Protein AF-A0A5P0YZ73-F1 (afdb_monomer_lite)

Organism: NCBI:txid2213162

Foldseek 3Di:
DDPVVVVVVVVVVVVVVVVVVCVVVDDDDDDDDDDDDDPLDPAPPDQDPFDAAQWKFFFWDADPPDGDTDTFIWGFHHTDPWKTKTWTKALDQDPPHDPLKDWQAFPQFVQDPRGIIITRLVDIDIDTRNRTGDTRGGGDPVVSVVSNVSND

Secondary structure (DSSP, 8-state):
--THHHHHHHHHHHHHHHHHHHHHHH------PPPPS----SPPSSPPPPP-TTEEEEEEEE-SSSSSEEEEEEEEEEE-SSEEEEEEEESS--SS--TTEEEE-TTSBTT--S--EEEEEEEEEEEEGGGEEEEEEEB-HHHHHHHHHH--

Structure (mmCIF, N/CA/C/O backbone):
data_AF-A0A5P0YZ73-F1
#
_entry.id   AF-A0A5P0YZ73-F1
#
loop_
_atom_site.group_PDB
_atom_site.id
_atom_site.type_symbol
_atom_site.label_atom_id
_atom_site.label_alt_id
_atom_site.label_comp_id
_atom_site.label_asym_id
_atom_site.label_entity_id
_atom_site.label_seq_id
_atom_site.pdbx_PDB_ins_code
_atom_site.Cartn_x
_atom_site.Cartn_y
_atom_site.Cartn_z
_atom_site.occupancy
_atom_site.B_iso_or_equiv
_atom_site.auth_seq_id
_atom_site.auth_comp_id
_atom_site.auth_asym_id
_atom_site.auth_atom_id
_atom_site.pdbx_PDB_model_num
ATOM 1 N N . MET A 1 1 ? 8.172 -6.596 -48.849 1.00 52.19 1 MET A N 1
ATOM 2 C CA . MET A 1 1 ? 8.543 -6.595 -47.418 1.00 52.19 1 MET A CA 1
ATOM 3 C C . MET A 1 1 ? 7.307 -7.014 -46.658 1.00 52.19 1 MET A C 1
ATOM 5 O O . MET A 1 1 ? 6.401 -6.222 -46.441 1.00 52.19 1 MET A O 1
ATOM 9 N N . ASP A 1 2 ? 7.225 -8.314 -46.436 1.00 53.12 2 ASP A N 1
ATOM 10 C CA . ASP A 1 2 ? 6.011 -9.073 -46.172 1.00 53.12 2 ASP A CA 1
ATOM 11 C C . ASP A 1 2 ? 5.469 -8.780 -44.779 1.00 53.12 2 ASP A C 1
ATOM 13 O O . ASP A 1 2 ? 6.159 -9.008 -43.794 1.00 53.12 2 ASP A O 1
ATOM 17 N N . THR A 1 3 ? 4.217 -8.333 -44.673 1.00 56.31 3 THR A N 1
ATOM 18 C CA . THR A 1 3 ? 3.483 -8.016 -43.427 1.00 56.31 3 THR A CA 1
ATOM 19 C C . THR A 1 3 ? 3.520 -9.145 -42.374 1.00 56.31 3 THR A C 1
ATOM 21 O O . THR A 1 3 ? 3.244 -8.926 -41.197 1.00 56.31 3 THR A O 1
ATOM 24 N N . SER A 1 4 ? 3.933 -10.348 -42.783 1.00 62.28 4 SER A N 1
ATOM 25 C CA . SER A 1 4 ? 4.160 -11.538 -41.962 1.00 62.28 4 SER A CA 1
ATOM 26 C C . SER A 1 4 ? 5.186 -11.360 -40.835 1.00 62.28 4 SER A C 1
ATOM 28 O O . SER A 1 4 ? 5.027 -11.983 -39.787 1.00 62.28 4 SER A O 1
ATOM 30 N N . TRP A 1 5 ? 6.239 -10.549 -41.005 1.00 66.94 5 TRP A N 1
ATOM 31 C CA . TRP A 1 5 ? 7.275 -10.426 -39.962 1.00 66.94 5 TRP A CA 1
ATOM 32 C C . TRP A 1 5 ? 6.783 -9.648 -38.734 1.00 66.94 5 TRP A C 1
ATOM 34 O O . TRP A 1 5 ? 7.085 -10.013 -37.600 1.00 66.94 5 TRP A O 1
ATOM 44 N N . TRP A 1 6 ? 5.940 -8.634 -38.951 1.00 75.38 6 TRP A N 1
ATOM 45 C CA . TRP A 1 6 ? 5.300 -7.869 -37.880 1.00 75.38 6 TRP A CA 1
ATOM 46 C C . TRP A 1 6 ? 4.342 -8.727 -37.054 1.00 75.38 6 TRP A C 1
ATOM 48 O O . TRP A 1 6 ? 4.280 -8.571 -35.836 1.00 75.38 6 TRP A O 1
ATOM 58 N N . LEU A 1 7 ? 3.647 -9.676 -37.690 1.00 80.44 7 LEU A N 1
ATOM 59 C CA . LEU A 1 7 ? 2.788 -10.631 -36.987 1.00 80.44 7 LEU A CA 1
ATOM 60 C C . LEU A 1 7 ? 3.600 -11.580 -36.102 1.00 80.44 7 LEU A C 1
ATOM 62 O O . LEU A 1 7 ? 3.183 -11.863 -34.981 1.00 80.44 7 LEU A O 1
ATOM 66 N N . ALA A 1 8 ? 4.777 -12.019 -36.556 1.00 75.69 8 ALA A N 1
ATOM 67 C CA . ALA A 1 8 ? 5.671 -12.846 -35.748 1.00 75.69 8 ALA A CA 1
ATOM 68 C C . ALA A 1 8 ? 6.201 -12.087 -34.518 1.00 75.69 8 ALA A C 1
ATOM 70 O O . ALA A 1 8 ? 6.221 -12.635 -33.416 1.00 75.69 8 ALA A O 1
ATOM 71 N N . VAL A 1 9 ? 6.562 -10.809 -34.681 1.00 73.50 9 VAL A N 1
ATOM 72 C CA . VAL A 1 9 ? 6.992 -9.947 -33.567 1.00 73.50 9 VAL A CA 1
ATOM 73 C C . VAL A 1 9 ? 5.843 -9.701 -32.588 1.00 73.50 9 VAL A C 1
ATOM 75 O O . VAL A 1 9 ? 6.024 -9.867 -31.383 1.00 73.50 9 VAL A O 1
ATOM 78 N N . ALA A 1 10 ? 4.648 -9.371 -33.082 1.00 74.44 10 ALA A N 1
ATOM 79 C CA . ALA A 1 10 ? 3.473 -9.168 -32.238 1.00 74.44 10 ALA A CA 1
ATOM 80 C C . ALA A 1 10 ? 3.107 -10.442 -31.458 1.00 74.44 10 ALA A C 1
ATOM 82 O O . ALA A 1 10 ? 2.879 -10.381 -30.251 1.00 74.44 10 ALA A O 1
ATOM 83 N N . ALA A 1 11 ? 3.128 -11.605 -32.115 1.00 78.81 11 ALA A N 1
ATOM 84 C CA . ALA A 1 11 ? 2.888 -12.891 -31.469 1.00 78.81 11 ALA A CA 1
ATOM 85 C C . ALA A 1 11 ? 3.944 -13.202 -30.395 1.00 78.81 11 ALA A C 1
ATOM 87 O O . ALA A 1 11 ? 3.588 -13.640 -29.303 1.00 78.81 11 ALA A O 1
ATOM 88 N N . ALA A 1 12 ? 5.225 -12.921 -30.654 1.00 76.88 12 ALA A N 1
ATOM 89 C CA . ALA A 1 12 ? 6.291 -13.103 -29.671 1.00 76.88 12 ALA A CA 1
ATOM 90 C C . ALA A 1 12 ? 6.113 -12.190 -28.446 1.00 76.88 12 ALA A C 1
ATOM 92 O O . ALA A 1 12 ? 6.260 -12.648 -27.315 1.00 76.88 12 ALA A O 1
ATOM 93 N N . VAL A 1 13 ? 5.731 -10.924 -28.648 1.00 76.44 13 VAL A N 1
ATOM 94 C CA . VAL A 1 13 ? 5.448 -9.981 -27.553 1.00 76.44 13 VAL A CA 1
ATOM 95 C C . VAL A 1 13 ? 4.255 -10.448 -26.720 1.00 76.44 13 VAL A C 1
ATOM 97 O O . VAL A 1 13 ? 4.332 -10.441 -25.493 1.00 76.44 13 VAL A O 1
ATOM 100 N N . VAL A 1 14 ? 3.181 -10.917 -27.363 1.00 81.00 14 VAL A N 1
ATOM 101 C CA . VAL A 1 14 ? 2.012 -11.476 -26.666 1.00 81.00 14 VAL A CA 1
ATOM 102 C C . VAL A 1 14 ? 2.395 -12.730 -25.879 1.00 81.00 14 VAL A C 1
ATOM 104 O O . VAL A 1 14 ? 2.013 -12.854 -24.719 1.00 81.00 14 VAL A O 1
ATOM 107 N N . LEU A 1 15 ? 3.199 -13.630 -26.449 1.00 76.75 15 LEU A N 1
ATOM 108 C CA . LEU A 1 15 ? 3.672 -14.829 -25.752 1.00 76.75 15 LEU A CA 1
ATOM 109 C C . LEU A 1 15 ? 4.557 -14.489 -24.549 1.00 76.75 15 LEU A C 1
ATOM 111 O O . LEU A 1 15 ? 4.390 -15.093 -23.493 1.00 76.75 15 LEU A O 1
ATOM 115 N N . ILE A 1 16 ? 5.446 -13.499 -24.665 1.00 70.19 16 ILE A N 1
ATOM 116 C CA . ILE A 1 16 ? 6.271 -13.019 -23.546 1.00 70.19 16 ILE A CA 1
ATOM 117 C C . ILE A 1 16 ? 5.389 -12.381 -22.467 1.00 70.19 16 ILE A C 1
ATOM 119 O O . ILE A 1 16 ? 5.586 -12.651 -21.284 1.00 70.19 16 ILE A O 1
ATOM 123 N N . ALA A 1 17 ? 4.389 -11.587 -22.855 1.00 63.84 17 ALA A N 1
ATOM 124 C CA . ALA A 1 17 ? 3.446 -10.977 -21.924 1.00 63.84 17 ALA A CA 1
ATOM 125 C C . ALA A 1 17 ? 2.593 -12.029 -21.198 1.00 63.84 17 ALA A C 1
ATOM 127 O O . ALA A 1 17 ? 2.398 -11.922 -19.992 1.00 63.84 17 ALA A O 1
ATOM 128 N N . VAL A 1 18 ? 2.139 -13.077 -21.891 1.00 68.81 18 VAL A N 1
ATOM 129 C CA . VAL A 1 18 ? 1.388 -14.204 -21.307 1.00 68.81 18 VAL A CA 1
ATOM 130 C C . VAL A 1 18 ? 2.286 -15.110 -20.459 1.00 68.81 18 VAL A C 1
ATOM 132 O O . VAL A 1 18 ? 1.841 -15.620 -19.435 1.00 68.81 18 VAL A O 1
ATOM 135 N N . ALA A 1 19 ? 3.556 -15.288 -20.823 1.00 61.59 19 ALA A N 1
ATOM 136 C CA . ALA A 1 19 ? 4.524 -16.026 -20.016 1.00 61.59 19 ALA A CA 1
ATOM 137 C C . ALA A 1 19 ? 4.855 -15.268 -18.726 1.00 61.59 19 ALA A C 1
ATOM 139 O O . ALA A 1 19 ? 4.766 -15.846 -17.646 1.00 61.59 19 ALA A O 1
ATOM 140 N N . ALA A 1 20 ? 5.115 -13.958 -18.819 1.00 59.06 20 ALA A N 1
ATOM 141 C CA . ALA A 1 20 ? 5.219 -13.075 -17.662 1.00 59.06 20 ALA A CA 1
ATOM 142 C C . ALA A 1 20 ? 3.934 -13.173 -16.827 1.00 59.06 20 ALA A C 1
ATOM 144 O O . ALA A 1 20 ? 4.043 -13.437 -15.635 1.00 59.06 20 ALA A O 1
ATOM 145 N N . LEU A 1 21 ? 2.779 -13.100 -17.514 1.00 56.50 21 LEU A N 1
ATOM 146 C CA . LEU A 1 21 ? 1.369 -13.415 -17.193 1.00 56.50 21 LEU A CA 1
ATOM 147 C C . LEU A 1 21 ? 1.119 -14.624 -16.250 1.00 56.50 21 LEU A C 1
ATOM 149 O O . LEU A 1 21 ? 0.281 -14.692 -15.351 1.00 56.50 21 LEU A O 1
ATOM 153 N N . ALA A 1 22 ? 1.847 -15.689 -16.558 1.00 55.44 22 ALA A N 1
ATOM 154 C CA . ALA A 1 22 ? 1.710 -17.002 -15.946 1.00 55.44 22 ALA A CA 1
ATOM 155 C C . ALA A 1 22 ? 2.784 -17.235 -14.876 1.00 55.44 22 ALA A C 1
ATOM 157 O O . ALA A 1 22 ? 2.532 -17.906 -13.875 1.00 55.44 22 ALA A O 1
ATOM 158 N N . ASP A 1 23 ? 3.960 -16.627 -15.026 1.00 51.81 23 ASP A N 1
ATOM 159 C CA . ASP A 1 23 ? 5.086 -16.772 -14.103 1.00 51.81 23 ASP A CA 1
ATOM 160 C C . ASP A 1 23 ? 4.810 -16.166 -12.717 1.00 51.81 23 ASP A C 1
ATOM 162 O O . ASP A 1 23 ? 5.294 -16.692 -11.710 1.00 51.81 23 ASP A O 1
ATOM 166 N N . HIS A 1 24 ? 3.970 -15.128 -12.617 1.00 45.75 24 HIS A N 1
ATOM 167 C CA . HIS A 1 24 ? 3.487 -14.649 -11.311 1.00 45.75 24 HIS A CA 1
ATOM 168 C C . HIS A 1 24 ? 2.427 -15.552 -10.680 1.00 45.75 24 HIS A C 1
ATOM 170 O O . HIS A 1 24 ? 2.255 -15.511 -9.463 1.00 45.75 24 HIS A O 1
ATOM 176 N N . ARG A 1 25 ? 1.755 -16.406 -11.463 1.00 51.47 25 ARG A N 1
ATOM 177 C CA . ARG A 1 25 ? 0.843 -17.432 -10.934 1.00 51.47 25 ARG A CA 1
ATOM 178 C C . ARG A 1 25 ? 1.568 -18.718 -10.513 1.00 51.47 25 ARG A C 1
ATOM 180 O O . ARG A 1 25 ? 1.027 -19.470 -9.709 1.00 51.47 25 ARG A O 1
ATOM 187 N N . GLY A 1 26 ? 2.780 -18.972 -11.016 1.00 41.00 26 GLY A N 1
ATOM 188 C CA . GLY A 1 26 ? 3.439 -20.280 -10.892 1.00 41.00 26 GLY A CA 1
ATOM 189 C C . GLY A 1 26 ? 4.595 -20.408 -9.892 1.00 41.00 26 GLY A C 1
ATOM 190 O O . GLY A 1 26 ? 4.917 -21.524 -9.481 1.00 41.00 26 GLY A O 1
ATOM 191 N N . ARG A 1 27 ? 5.263 -19.329 -9.464 1.00 42.09 27 ARG A N 1
ATOM 192 C CA . ARG A 1 27 ? 6.523 -19.495 -8.712 1.00 42.09 27 ARG A CA 1
ATOM 193 C C . ARG A 1 27 ? 6.331 -19.559 -7.196 1.00 42.09 27 ARG A C 1
ATOM 195 O O . ARG A 1 27 ? 6.400 -18.556 -6.491 1.00 42.09 27 ARG A O 1
ATOM 202 N N . ARG A 1 28 ? 6.264 -20.786 -6.667 1.00 55.88 28 ARG A N 1
ATOM 203 C CA . ARG A 1 28 ? 6.917 -21.103 -5.385 1.00 55.88 28 ARG A CA 1
ATOM 204 C C . ARG A 1 28 ? 8.399 -21.381 -5.657 1.00 55.88 28 ARG A C 1
ATOM 206 O O . ARG A 1 28 ? 8.698 -22.359 -6.335 1.00 55.88 28 ARG A O 1
ATOM 213 N N . PRO A 1 29 ? 9.328 -20.613 -5.065 1.00 41.84 29 PRO A N 1
ATOM 214 C CA . PRO A 1 29 ? 10.623 -21.180 -4.733 1.00 41.84 29 PRO A CA 1
ATOM 215 C C . PRO A 1 29 ? 10.974 -21.001 -3.259 1.00 41.84 29 PRO A C 1
ATOM 217 O O . PRO A 1 29 ? 10.639 -20.026 -2.583 1.00 41.84 29 PRO A O 1
ATOM 220 N N . ALA A 1 30 ? 11.652 -22.033 -2.782 1.00 43.44 30 ALA A N 1
ATOM 221 C CA . ALA A 1 30 ? 12.103 -22.240 -1.430 1.00 43.44 30 ALA A CA 1
ATOM 222 C C . ALA A 1 30 ? 13.160 -21.223 -0.964 1.00 43.44 30 ALA A C 1
ATOM 224 O O . ALA A 1 30 ? 13.947 -20.694 -1.743 1.00 43.44 30 ALA A O 1
ATOM 225 N N . ARG A 1 31 ? 13.175 -21.045 0.364 1.00 52.28 31 ARG A N 1
ATOM 226 C CA . ARG A 1 31 ? 14.297 -20.686 1.250 1.00 52.28 31 ARG A CA 1
ATOM 227 C C . ARG A 1 31 ? 15.448 -19.877 0.632 1.00 52.28 31 ARG A C 1
ATOM 229 O O . ARG A 1 31 ? 16.353 -20.451 0.038 1.00 52.28 31 ARG A O 1
ATOM 236 N N . ARG A 1 32 ? 15.542 -18.602 1.032 1.00 36.72 32 ARG A N 1
ATOM 237 C CA . ARG A 1 32 ? 16.782 -17.951 1.513 1.00 36.72 32 ARG A CA 1
ATOM 238 C C . ARG A 1 32 ? 16.421 -16.771 2.436 1.00 36.72 32 ARG A C 1
ATOM 240 O O . ARG A 1 32 ? 15.396 -16.126 2.253 1.00 36.72 32 ARG A O 1
ATOM 247 N N . ARG A 1 33 ? 17.203 -16.619 3.511 1.00 36.50 33 ARG A N 1
ATOM 248 C CA . ARG A 1 33 ? 16.902 -15.894 4.766 1.00 36.50 33 ARG A CA 1
ATOM 249 C C . ARG A 1 33 ? 16.571 -14.394 4.588 1.00 36.50 33 ARG A C 1
ATOM 251 O O . ARG A 1 33 ? 17.308 -13.716 3.881 1.00 36.50 33 ARG A O 1
ATOM 258 N N . PRO A 1 34 ? 15.569 -13.858 5.314 1.00 38.62 34 PRO A N 1
ATOM 259 C CA . PRO A 1 34 ? 15.316 -12.422 5.418 1.00 38.62 34 PRO A CA 1
ATOM 260 C C . PRO A 1 34 ? 16.181 -11.762 6.510 1.00 38.62 34 PRO A C 1
ATOM 262 O O . PRO A 1 34 ? 16.394 -12.336 7.579 1.00 38.62 34 PRO A O 1
ATOM 265 N N . VAL A 1 35 ? 16.641 -10.537 6.247 1.00 45.47 35 VAL A N 1
ATOM 266 C CA . VAL A 1 35 ? 17.258 -9.618 7.227 1.00 45.47 35 VAL A CA 1
ATOM 267 C C . VAL A 1 35 ? 16.139 -8.725 7.811 1.00 45.47 35 VAL A C 1
ATOM 269 O O . VAL A 1 35 ? 15.168 -8.446 7.106 1.00 45.47 35 VAL A O 1
ATOM 272 N N . PRO A 1 36 ? 16.162 -8.370 9.112 1.00 48.06 36 PRO A N 1
ATOM 273 C CA . PRO A 1 36 ? 14.953 -8.378 9.931 1.00 48.06 36 PRO A CA 1
ATOM 274 C C . PRO A 1 36 ? 14.289 -7.003 10.049 1.00 48.06 36 PRO A C 1
ATOM 276 O O . PRO A 1 36 ? 14.844 -6.100 10.662 1.00 48.06 36 PRO A O 1
ATOM 279 N N . HIS A 1 37 ? 13.053 -6.876 9.564 1.00 46.91 37 HIS A N 1
ATOM 280 C CA . HIS A 1 37 ? 12.059 -5.917 10.063 1.00 46.91 37 HIS A CA 1
ATOM 281 C C . HIS A 1 37 ? 10.782 -6.696 10.396 1.00 46.91 37 HIS A C 1
ATOM 283 O O . HIS A 1 37 ? 9.843 -6.734 9.613 1.00 46.91 37 HIS A O 1
ATOM 289 N N . GLY A 1 38 ? 10.798 -7.366 11.555 1.00 41.72 38 GLY A N 1
ATOM 290 C CA . GLY A 1 38 ? 9.657 -8.093 12.116 1.00 41.72 38 GLY A CA 1
ATOM 291 C C . GLY A 1 38 ? 9.301 -9.368 11.350 1.00 41.72 38 GLY A C 1
ATOM 292 O O . GLY A 1 38 ? 8.936 -9.339 10.183 1.00 41.72 38 GLY A O 1
ATOM 293 N N . ARG A 1 39 ? 9.385 -10.520 12.020 1.00 48.31 39 ARG A N 1
ATOM 294 C CA . ARG A 1 39 ? 8.894 -11.805 11.504 1.00 48.31 39 ARG A CA 1
ATOM 295 C C . ARG A 1 39 ? 7.388 -11.722 11.230 1.00 48.31 39 ARG A C 1
ATOM 297 O O . ARG A 1 39 ? 6.581 -12.072 12.083 1.00 48.31 39 ARG A O 1
ATOM 304 N N . LEU A 1 40 ? 7.001 -11.292 10.038 1.00 56.28 40 LEU A N 1
ATOM 305 C CA . LEU A 1 40 ? 5.708 -11.654 9.483 1.00 56.28 40 LEU A CA 1
ATOM 306 C C . LEU A 1 40 ? 5.833 -13.119 9.090 1.00 56.28 40 LEU A C 1
ATOM 308 O O . LEU A 1 40 ? 6.529 -13.461 8.135 1.00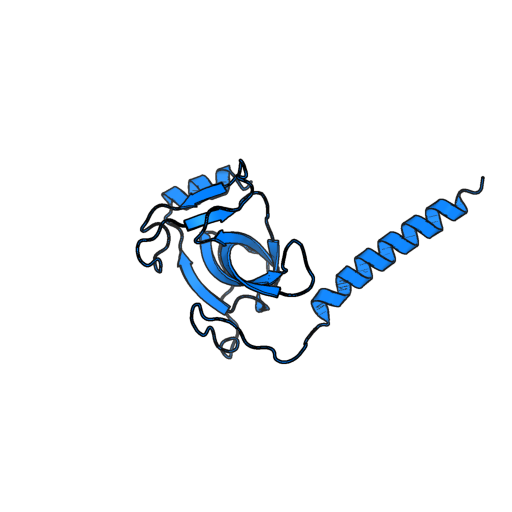 56.28 40 LEU A O 1
ATOM 312 N N . GLY A 1 41 ? 5.280 -13.977 9.945 1.00 53.62 41 GLY A N 1
ATOM 313 C CA . GLY A 1 41 ? 5.246 -15.418 9.749 1.00 53.62 41 GLY A CA 1
ATOM 314 C C . GLY A 1 41 ? 4.493 -15.819 8.474 1.00 53.62 41 GLY A C 1
ATOM 315 O O . GLY A 1 41 ? 4.085 -14.960 7.686 1.00 53.62 41 GLY A O 1
ATOM 316 N N . PRO A 1 42 ? 4.309 -17.129 8.240 1.00 57.56 42 PRO A N 1
ATOM 317 C CA . PRO A 1 42 ? 3.425 -17.603 7.177 1.00 57.56 42 PRO A CA 1
ATOM 318 C C . PRO A 1 42 ? 2.060 -16.901 7.248 1.00 57.56 42 PRO A C 1
ATOM 320 O O . PRO A 1 42 ? 1.657 -16.434 8.316 1.00 57.56 42 PRO A O 1
ATOM 323 N N . ALA A 1 43 ? 1.374 -16.804 6.102 1.00 61.03 43 ALA A N 1
ATOM 324 C CA . ALA A 1 43 ? 0.026 -16.236 6.049 1.00 61.03 43 ALA A CA 1
ATOM 325 C C . ALA A 1 43 ? -0.834 -16.848 7.171 1.00 61.03 43 ALA A C 1
ATOM 327 O O . ALA A 1 43 ? -0.732 -18.062 7.383 1.00 61.03 43 ALA A O 1
ATOM 328 N N . PRO A 1 44 ? -1.634 -16.048 7.895 1.00 60.12 44 PRO A N 1
ATOM 329 C CA . PRO A 1 44 ? -2.510 -16.599 8.916 1.00 60.12 44 PRO A CA 1
ATOM 330 C C . PRO A 1 44 ? -3.432 -17.665 8.297 1.00 60.12 44 PRO A C 1
ATOM 332 O O . PRO A 1 44 ? -3.851 -17.511 7.147 1.00 60.12 44 PRO A O 1
ATOM 335 N N . PRO A 1 45 ? -3.716 -18.766 9.013 1.00 50.84 45 PRO A N 1
ATOM 336 C CA . PRO A 1 45 ? -4.637 -19.783 8.528 1.00 50.84 45 PRO A CA 1
ATOM 337 C C . PRO A 1 45 ? -6.059 -19.209 8.490 1.00 50.84 45 PRO A C 1
ATOM 339 O O . PRO A 1 45 ? -6.582 -18.768 9.510 1.00 50.84 45 PRO A O 1
ATOM 342 N N . GLY A 1 46 ? -6.670 -19.215 7.304 1.00 63.81 46 GLY A N 1
ATOM 343 C CA . GLY A 1 46 ? -8.027 -18.722 7.056 1.00 63.81 46 GLY A CA 1
ATOM 344 C C . GLY A 1 46 ? -8.075 -17.556 6.059 1.00 63.81 46 GLY A C 1
ATOM 345 O O . GLY A 1 46 ? -7.042 -16.949 5.767 1.00 63.81 46 GLY A O 1
ATOM 346 N N . PRO A 1 47 ? -9.258 -17.240 5.500 1.00 64.12 47 PRO A N 1
ATOM 347 C CA . PRO A 1 47 ? -9.418 -16.092 4.618 1.00 64.12 47 PRO A CA 1
ATOM 348 C C . PRO A 1 47 ? -9.072 -14.809 5.377 1.00 64.12 47 PRO A C 1
ATOM 350 O O . PRO A 1 47 ? -9.693 -14.489 6.392 1.00 64.12 47 PRO A O 1
ATOM 353 N N . LEU A 1 48 ? -8.076 -14.066 4.894 1.00 74.19 48 LEU A N 1
ATOM 354 C CA . LEU A 1 48 ? -7.874 -12.700 5.358 1.00 74.19 48 LEU A CA 1
ATOM 355 C C . LEU A 1 48 ? -9.087 -11.859 4.932 1.00 74.19 48 LEU A C 1
ATOM 357 O O . LEU A 1 48 ? -9.567 -12.025 3.807 1.00 74.19 48 LEU A O 1
ATOM 361 N N . PRO A 1 49 ? -9.584 -10.947 5.787 1.00 81.19 49 PRO A N 1
ATOM 362 C CA . PRO A 1 49 ? -10.594 -9.993 5.358 1.00 81.19 49 PRO A CA 1
ATOM 363 C C . PRO A 1 49 ? -10.056 -9.186 4.175 1.00 81.19 49 PRO A C 1
ATOM 365 O O . PRO A 1 49 ? -8.881 -8.807 4.164 1.00 81.19 49 PRO A O 1
ATOM 368 N N . GLN A 1 50 ? -10.921 -8.925 3.193 1.00 86.69 50 GLN A N 1
ATOM 369 C CA . GLN A 1 50 ? -10.552 -8.191 1.986 1.00 86.69 50 GLN A CA 1
ATOM 370 C C . GLN A 1 50 ? -9.942 -6.828 2.364 1.00 86.69 50 GLN A C 1
ATOM 372 O O . GLN A 1 50 ? -10.579 -6.073 3.113 1.00 86.69 50 GLN A O 1
ATOM 377 N N . PRO A 1 51 ? -8.728 -6.504 1.876 1.00 92.50 51 PRO A N 1
ATOM 378 C CA . PRO A 1 51 ? -8.102 -5.214 2.129 1.00 92.50 51 PRO A CA 1
ATOM 379 C C . PRO A 1 51 ? -9.002 -4.077 1.644 1.00 92.50 51 PRO A C 1
ATOM 381 O O . PRO A 1 51 ? -9.573 -4.161 0.558 1.00 92.50 51 PRO A O 1
ATOM 384 N N . ARG A 1 52 ? -9.145 -3.010 2.437 1.00 93.19 52 ARG A N 1
ATOM 385 C CA . ARG A 1 52 ? -10.015 -1.873 2.080 1.00 93.19 52 ARG A CA 1
ATOM 386 C C . ARG A 1 52 ? -9.216 -0.609 1.773 1.00 93.19 52 ARG A C 1
ATOM 388 O O . ARG A 1 52 ? -8.165 -0.412 2.382 1.00 93.19 52 ARG A O 1
ATOM 395 N N . PRO A 1 53 ? -9.728 0.286 0.908 1.00 93.75 53 PRO A N 1
ATOM 396 C CA . PRO A 1 53 ? -9.091 1.572 0.634 1.00 93.75 53 PRO A CA 1
ATOM 397 C C . PRO A 1 53 ? -8.733 2.349 1.910 1.00 93.75 53 PRO A C 1
ATOM 399 O O . PRO A 1 53 ? -9.521 2.417 2.857 1.00 93.75 53 PRO A O 1
ATOM 402 N N . GLY A 1 54 ? -7.524 2.909 1.938 1.00 89.94 54 GLY A N 1
ATOM 403 C CA . GLY A 1 54 ? -6.947 3.629 3.075 1.00 89.94 54 GLY A CA 1
ATOM 404 C C . GLY A 1 54 ? -6.336 2.739 4.159 1.00 89.94 54 GLY A C 1
ATOM 405 O O . GLY A 1 54 ? -5.702 3.251 5.083 1.00 89.94 54 GLY A O 1
ATOM 406 N N . GLU A 1 55 ? -6.486 1.416 4.087 1.00 92.50 55 GLU A N 1
ATOM 407 C CA . GLU A 1 55 ? -5.819 0.510 5.021 1.00 92.50 55 GLU A CA 1
ATOM 408 C C . GLU A 1 55 ? -4.343 0.330 4.682 1.00 92.50 55 GLU A C 1
ATOM 410 O O . GLU A 1 55 ? -3.940 0.346 3.520 1.00 92.50 55 GLU A O 1
ATOM 415 N N . VAL A 1 56 ? -3.537 0.114 5.719 1.00 89.81 56 VAL A N 1
ATOM 416 C CA . VAL A 1 56 ? -2.105 -0.138 5.587 1.00 89.81 56 VAL A CA 1
ATOM 417 C C . VAL A 1 56 ? -1.814 -1.586 5.908 1.00 89.81 56 VAL A C 1
ATOM 419 O O . VAL A 1 56 ? -2.193 -2.080 6.973 1.00 89.81 56 VAL A O 1
ATOM 422 N N . TRP A 1 57 ? -1.105 -2.251 5.007 1.00 91.69 57 TRP A N 1
ATOM 423 C CA . TRP A 1 57 ? -0.852 -3.680 5.067 1.00 91.69 57 TRP A CA 1
ATOM 424 C C . TRP A 1 57 ? 0.609 -4.007 4.796 1.00 91.69 57 TRP A C 1
ATOM 426 O O . TRP A 1 57 ? 1.289 -3.334 4.027 1.00 91.69 57 TRP A O 1
ATOM 436 N N . TRP A 1 58 ? 1.081 -5.088 5.405 1.00 88.75 58 TRP A N 1
ATOM 437 C CA . TRP A 1 58 ? 2.235 -5.817 4.909 1.00 88.75 58 TRP A CA 1
ATOM 438 C C . TRP A 1 58 ? 1.779 -6.772 3.812 1.00 88.75 58 TRP A C 1
ATOM 440 O O . TRP A 1 58 ? 0.932 -7.635 4.066 1.00 88.75 58 TRP A O 1
ATOM 450 N N . ALA A 1 59 ? 2.363 -6.644 2.628 1.00 91.06 59 ALA A N 1
ATOM 451 C CA . ALA A 1 59 ? 2.083 -7.498 1.484 1.00 91.06 59 ALA A CA 1
ATOM 452 C C . ALA A 1 59 ? 3.382 -7.882 0.775 1.00 91.06 59 ALA A C 1
ATOM 454 O O . ALA A 1 59 ? 4.408 -7.212 0.911 1.00 91.06 59 ALA A O 1
ATOM 455 N N . ARG A 1 60 ? 3.352 -8.994 0.046 1.00 90.38 60 ARG A N 1
ATOM 456 C CA . ARG A 1 60 ? 4.444 -9.371 -0.848 1.00 90.38 60 ARG A CA 1
ATOM 457 C C . ARG A 1 60 ? 4.334 -8.537 -2.125 1.00 90.38 60 ARG A C 1
ATOM 459 O O . ARG A 1 60 ? 3.367 -8.696 -2.852 1.00 90.38 60 ARG A O 1
ATOM 466 N N . THR A 1 61 ? 5.326 -7.698 -2.401 1.00 87.06 61 THR A N 1
ATOM 467 C CA . THR A 1 61 ? 5.426 -6.930 -3.645 1.00 87.06 61 THR A CA 1
ATOM 468 C C . THR A 1 61 ? 6.602 -7.417 -4.487 1.00 87.06 61 THR A C 1
ATOM 470 O O . THR A 1 61 ? 7.613 -7.872 -3.932 1.00 87.06 61 THR A O 1
ATOM 473 N N . PRO A 1 62 ? 6.500 -7.376 -5.824 1.00 85.19 62 PRO A N 1
ATOM 474 C CA . PRO A 1 62 ? 7.644 -7.600 -6.694 1.00 85.19 62 PRO A CA 1
ATOM 475 C C . PRO A 1 62 ? 8.712 -6.527 -6.464 1.00 85.19 62 PRO A C 1
ATOM 477 O O . PRO A 1 62 ? 8.416 -5.396 -6.084 1.00 85.19 62 PRO A O 1
ATOM 480 N N . TYR A 1 63 ? 9.976 -6.868 -6.700 1.00 80.75 63 TYR A N 1
ATOM 481 C CA . TYR A 1 63 ? 10.982 -5.822 -6.859 1.00 80.75 63 TYR A CA 1
ATOM 482 C C . TYR A 1 63 ? 10.761 -5.100 -8.194 1.00 80.75 63 TYR A C 1
ATOM 484 O O . TYR A 1 63 ? 10.476 -5.746 -9.199 1.00 80.75 63 TYR A O 1
ATOM 492 N N . ARG A 1 64 ? 10.951 -3.775 -8.212 1.00 75.94 64 ARG A N 1
ATOM 493 C CA . ARG A 1 64 ? 10.809 -2.965 -9.432 1.00 75.94 64 ARG A CA 1
ATOM 494 C C . ARG A 1 64 ? 11.848 -3.329 -10.499 1.00 75.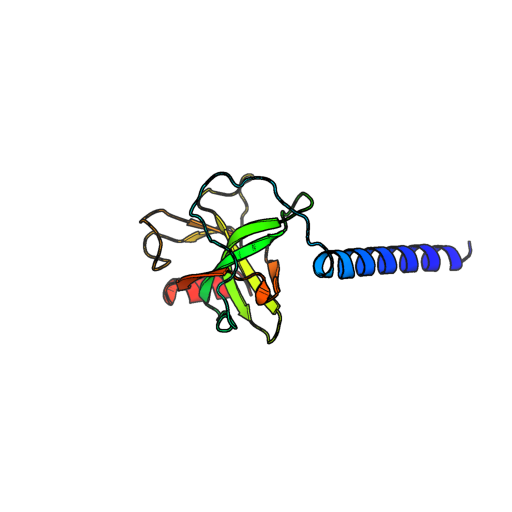94 64 ARG A C 1
ATOM 496 O O . ARG A 1 64 ? 11.494 -3.527 -11.652 1.00 75.94 64 ARG A O 1
ATOM 503 N N . ASP A 1 65 ? 13.107 -3.479 -10.087 1.00 79.38 65 ASP A N 1
ATOM 504 C CA . ASP A 1 65 ? 14.247 -3.546 -11.020 1.00 79.38 65 ASP A CA 1
ATOM 505 C C . ASP A 1 65 ? 14.866 -4.946 -11.147 1.00 79.38 65 ASP A C 1
ATOM 507 O O . ASP A 1 65 ? 15.882 -5.137 -11.813 1.00 79.38 65 ASP A O 1
ATOM 511 N N . ARG A 1 66 ? 14.313 -5.945 -10.452 1.00 76.94 66 ARG A N 1
ATOM 512 C CA . ARG A 1 66 ? 14.880 -7.298 -10.428 1.00 76.94 66 ARG A CA 1
ATOM 513 C C . ARG A 1 66 ? 13.806 -8.362 -10.244 1.00 76.94 66 ARG A C 1
ATOM 515 O O . ARG A 1 66 ? 12.775 -8.097 -9.638 1.00 76.94 66 ARG A O 1
ATOM 522 N N . PRO A 1 67 ? 14.061 -9.605 -10.671 1.00 77.69 67 PRO A N 1
ATOM 523 C CA . PRO A 1 67 ? 13.167 -10.706 -10.362 1.00 77.69 67 PRO A CA 1
ATOM 524 C C . PRO A 1 67 ? 13.031 -10.948 -8.854 1.00 77.69 67 PRO A C 1
ATOM 526 O O . PRO A 1 67 ? 13.977 -10.776 -8.074 1.00 77.69 67 PRO A O 1
ATOM 529 N N . GLY A 1 68 ? 11.857 -11.442 -8.468 1.00 81.00 68 GLY A N 1
ATOM 530 C CA . GLY A 1 68 ? 11.534 -11.842 -7.104 1.00 81.00 68 GLY A CA 1
ATOM 531 C C . GLY A 1 68 ? 10.641 -10.843 -6.382 1.00 81.00 68 GLY A C 1
ATOM 532 O O . GLY A 1 68 ? 10.189 -9.849 -6.942 1.00 81.00 68 GLY A O 1
ATOM 533 N N . THR A 1 69 ? 10.384 -11.135 -5.113 1.00 83.88 69 THR A N 1
ATOM 534 C CA . THR A 1 69 ? 9.451 -10.370 -4.288 1.00 83.88 69 THR A CA 1
ATOM 535 C C . THR A 1 69 ? 10.024 -10.104 -2.909 1.00 83.88 69 THR A C 1
ATOM 537 O O . THR A 1 69 ? 10.797 -10.913 -2.392 1.00 83.88 69 THR A O 1
ATOM 540 N N . THR A 1 70 ? 9.548 -9.053 -2.261 1.00 84.50 70 THR A N 1
ATOM 541 C CA . THR A 1 70 ? 9.838 -8.738 -0.865 1.00 84.50 70 THR A CA 1
ATOM 542 C C . THR A 1 70 ? 8.554 -8.394 -0.123 1.00 84.50 70 THR A C 1
ATOM 544 O O . THR A 1 70 ? 7.560 -8.015 -0.728 1.00 84.50 70 THR A O 1
ATOM 547 N N . VAL A 1 71 ? 8.547 -8.550 1.199 1.00 87.69 71 VAL A N 1
ATOM 548 C CA . VAL A 1 71 ? 7.422 -8.082 2.014 1.00 87.69 71 VAL A CA 1
ATOM 549 C C . VAL A 1 71 ? 7.629 -6.602 2.301 1.00 87.69 71 VAL A C 1
ATOM 551 O O . VAL A 1 71 ? 8.655 -6.220 2.865 1.00 87.69 71 VAL A O 1
ATOM 554 N N . ARG A 1 72 ? 6.669 -5.773 1.901 1.00 85.75 72 ARG A N 1
ATOM 555 C CA . ARG A 1 72 ? 6.689 -4.324 2.098 1.00 85.75 72 ARG A CA 1
ATOM 556 C C . ARG A 1 72 ? 5.403 -3.849 2.732 1.00 85.75 72 ARG A C 1
ATOM 558 O O . ARG A 1 72 ? 4.377 -4.529 2.700 1.00 85.75 72 ARG A O 1
ATOM 565 N N . ARG A 1 73 ? 5.486 -2.673 3.340 1.00 89.12 73 ARG A N 1
ATOM 566 C CA . ARG A 1 73 ? 4.320 -1.963 3.843 1.00 89.12 73 ARG A CA 1
ATOM 567 C C . ARG A 1 73 ? 3.710 -1.188 2.679 1.00 89.12 73 ARG A C 1
ATOM 569 O O . ARG A 1 73 ? 4.444 -0.582 1.909 1.00 89.12 73 ARG A O 1
ATOM 576 N N . CYS A 1 74 ? 2.395 -1.220 2.544 1.00 90.50 74 CYS A N 1
ATOM 577 C CA . CYS A 1 74 ? 1.683 -0.602 1.433 1.00 90.50 74 CYS A CA 1
ATOM 578 C C . CYS A 1 74 ? 0.346 -0.016 1.900 1.00 90.50 74 CYS A C 1
ATOM 580 O O . CYS A 1 74 ? -0.247 -0.516 2.861 1.00 90.50 74 CYS A O 1
ATOM 582 N N . VAL A 1 75 ? -0.106 1.056 1.248 1.00 92.19 75 VAL A N 1
ATOM 583 C CA . VAL A 1 75 ? -1.456 1.611 1.417 1.00 92.19 75 VAL A CA 1
ATOM 584 C C . VAL A 1 75 ? -2.342 1.048 0.320 1.00 92.19 75 VAL A C 1
ATOM 586 O O . VAL A 1 75 ? -1.985 1.111 -0.854 1.00 92.19 75 VAL A O 1
ATOM 589 N N . VAL A 1 76 ? -3.510 0.539 0.692 1.00 93.81 76 VAL A N 1
ATOM 590 C CA . VAL A 1 76 ? -4.529 0.099 -0.261 1.00 93.81 76 VAL A CA 1
ATOM 591 C C . VAL A 1 76 ? -5.194 1.318 -0.885 1.00 93.81 76 VA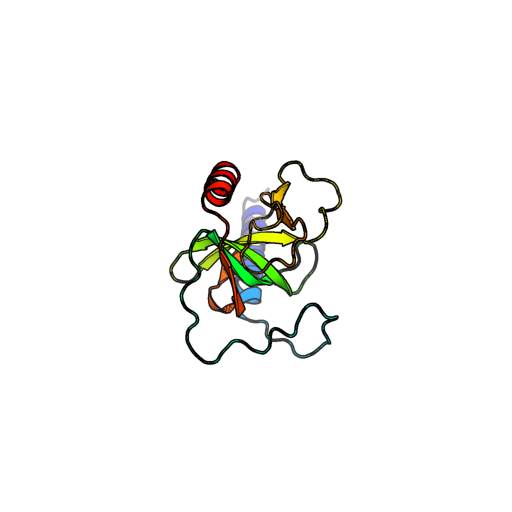L A C 1
ATOM 593 O O . VAL A 1 76 ? -5.799 2.128 -0.181 1.00 93.81 76 VAL A O 1
ATOM 596 N N . LEU A 1 77 ? -5.104 1.437 -2.206 1.00 92.44 77 LEU A N 1
ATOM 597 C CA . LEU A 1 77 ? -5.731 2.513 -2.967 1.00 92.44 77 LEU A CA 1
ATOM 598 C C . LEU A 1 77 ? -7.131 2.122 -3.437 1.00 92.44 77 LEU A C 1
ATOM 600 O O . LEU A 1 77 ? -8.095 2.864 -3.259 1.00 92.44 77 LEU A O 1
ATOM 604 N N . SER A 1 78 ? -7.245 0.921 -3.994 1.00 91.62 78 SER A N 1
ATOM 605 C CA . SER A 1 78 ? -8.513 0.322 -4.392 1.00 91.62 78 SER A CA 1
ATOM 606 C C . SER A 1 78 ? -8.447 -1.190 -4.223 1.00 91.62 78 SER A C 1
ATOM 608 O O . SER A 1 78 ? -7.371 -1.782 -4.289 1.00 91.62 78 SER A O 1
ATOM 610 N N . ALA A 1 79 ? -9.595 -1.812 -3.982 1.00 91.94 79 ALA A N 1
ATOM 611 C CA . ALA A 1 79 ? -9.717 -3.256 -3.894 1.00 91.94 79 ALA A CA 1
ATOM 612 C C . ALA A 1 79 ? -10.875 -3.714 -4.775 1.00 91.94 79 ALA A C 1
ATOM 614 O O . ALA A 1 79 ? -11.967 -3.145 -4.729 1.00 91.94 79 ALA A O 1
ATOM 615 N N . ARG A 1 80 ? -10.602 -4.733 -5.580 1.00 87.50 80 ARG A N 1
ATOM 616 C CA . ARG A 1 80 ? -11.560 -5.533 -6.340 1.00 87.50 80 ARG A CA 1
ATOM 617 C C . ARG A 1 80 ? -11.612 -6.926 -5.707 1.00 87.50 80 ARG A C 1
ATOM 619 O O . ARG A 1 80 ? -10.909 -7.186 -4.730 1.00 87.50 80 ARG A O 1
ATOM 626 N N . GLU A 1 81 ? -12.468 -7.804 -6.222 1.00 81.44 81 GLU A N 1
ATOM 627 C CA . GLU A 1 81 ? -12.714 -9.130 -5.631 1.00 81.44 81 GLU A CA 1
ATOM 628 C C . GLU A 1 81 ? -11.422 -9.930 -5.397 1.00 81.44 81 GLU A C 1
ATOM 630 O O . GLU A 1 81 ? -11.211 -10.427 -4.292 1.00 81.44 81 GLU A O 1
ATOM 635 N N . GLU A 1 82 ? -10.518 -9.973 -6.381 1.00 86.19 82 GLU A N 1
ATOM 636 C CA . GLU A 1 82 ? -9.272 -10.753 -6.284 1.00 86.19 82 GLU A CA 1
ATOM 637 C C . GLU A 1 82 ? -7.990 -9.915 -6.285 1.00 86.19 82 GLU A C 1
ATOM 639 O O . GLU A 1 82 ? -6.939 -10.401 -5.855 1.00 86.19 82 GLU A O 1
ATOM 644 N N . THR A 1 83 ? -8.059 -8.662 -6.738 1.00 89.56 83 THR A N 1
ATOM 645 C CA . THR A 1 83 ? -6.890 -7.791 -6.896 1.00 89.56 83 THR A CA 1
ATOM 646 C C . THR A 1 83 ? -7.028 -6.491 -6.123 1.00 89.56 83 THR A C 1
ATOM 648 O O . THR A 1 83 ? -8.117 -5.966 -5.893 1.00 89.56 83 THR A O 1
ATOM 651 N N . VAL A 1 84 ? -5.892 -5.968 -5.682 1.00 93.38 84 VAL A N 1
ATOM 652 C CA . VAL A 1 84 ? -5.797 -4.781 -4.845 1.00 93.38 84 VAL A CA 1
ATOM 653 C C . VAL A 1 84 ? -4.689 -3.901 -5.395 1.00 93.38 84 VAL A C 1
ATOM 655 O O . VAL A 1 84 ? -3.542 -4.329 -5.497 1.00 93.38 84 VAL A O 1
ATOM 658 N N . VAL A 1 85 ? -5.025 -2.659 -5.727 1.00 92.94 85 VAL A N 1
ATOM 659 C CA . VAL A 1 85 ? -4.039 -1.658 -6.134 1.00 92.94 85 VAL A CA 1
ATOM 660 C C . VAL A 1 85 ? -3.487 -1.003 -4.883 1.00 92.94 85 VAL A C 1
ATOM 662 O O . VAL A 1 85 ? -4.247 -0.514 -4.040 1.00 92.94 85 VAL A O 1
ATOM 665 N N . VAL A 1 86 ? -2.165 -0.982 -4.763 1.00 92.44 86 VAL A N 1
ATOM 666 C CA . VAL A 1 86 ? -1.466 -0.425 -3.611 1.00 92.44 86 VAL A CA 1
ATOM 667 C C . VAL A 1 86 ? -0.383 0.564 -4.022 1.00 92.44 86 VAL A C 1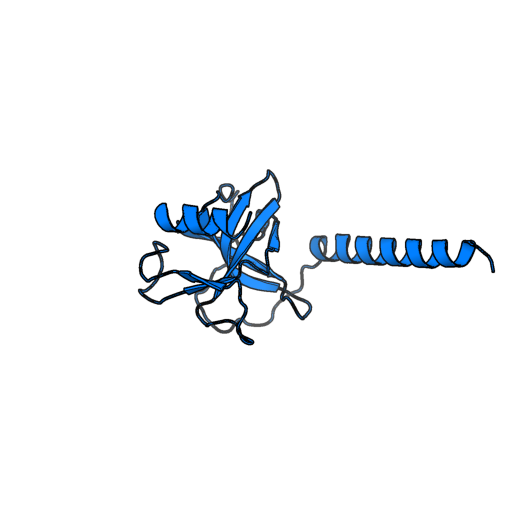
ATOM 669 O O . VAL A 1 86 ? 0.180 0.472 -5.109 1.00 92.44 86 VAL A O 1
ATOM 672 N N . ALA A 1 87 ? -0.065 1.476 -3.109 1.00 90.88 87 ALA A N 1
ATOM 673 C CA . ALA A 1 87 ? 1.142 2.295 -3.156 1.00 90.88 87 ALA A CA 1
ATOM 674 C C . ALA A 1 87 ? 2.116 1.822 -2.068 1.00 90.88 87 ALA A C 1
ATOM 676 O O . ALA A 1 87 ? 1.708 1.565 -0.927 1.00 90.88 87 ALA A O 1
ATOM 677 N N . GLU A 1 88 ? 3.396 1.679 -2.409 1.00 88.31 88 GLU A N 1
ATOM 678 C CA . GLU A 1 88 ? 4.414 1.246 -1.453 1.00 88.31 88 GLU A CA 1
ATOM 679 C C . GLU A 1 88 ? 4.737 2.350 -0.438 1.00 88.31 88 GLU A C 1
ATOM 681 O O . GLU A 1 88 ? 4.765 3.540 -0.752 1.00 88.31 88 GLU A O 1
ATOM 686 N N . ILE A 1 89 ? 4.993 1.935 0.804 1.00 85.12 89 ILE A N 1
ATOM 687 C CA . ILE A 1 89 ? 5.469 2.801 1.876 1.00 85.12 89 ILE A CA 1
ATOM 688 C C . ILE A 1 89 ? 6.917 2.441 2.185 1.00 85.12 89 ILE A C 1
ATOM 690 O O . ILE A 1 89 ? 7.227 1.305 2.561 1.00 85.12 89 ILE A O 1
ATOM 694 N N . SER A 1 90 ? 7.788 3.439 2.131 1.00 78.81 90 SER A N 1
ATOM 695 C CA . SER A 1 90 ? 9.181 3.329 2.538 1.00 78.81 90 SER A CA 1
ATOM 696 C C . SER A 1 90 ? 9.450 4.151 3.797 1.00 78.81 90 SER A C 1
ATOM 698 O O . SER A 1 90 ? 8.922 5.243 3.983 1.00 78.81 90 SER A O 1
ATOM 700 N N . ALA A 1 91 ? 10.310 3.643 4.680 1.00 74.06 91 ALA A N 1
ATOM 701 C CA . ALA A 1 91 ? 10.828 4.420 5.811 1.00 74.06 91 ALA A CA 1
ATOM 702 C C . ALA A 1 91 ? 11.989 5.349 5.410 1.00 74.06 91 ALA A C 1
ATOM 704 O O . ALA A 1 91 ? 12.415 6.193 6.193 1.00 74.06 91 ALA A O 1
ATOM 705 N N . ARG A 1 92 ? 12.522 5.181 4.197 1.00 72.94 92 ARG A N 1
ATOM 706 C CA . ARG A 1 92 ? 13.578 6.021 3.627 1.00 72.94 92 ARG A CA 1
ATOM 707 C C . ARG A 1 92 ? 13.053 6.728 2.394 1.00 72.94 92 ARG A C 1
ATOM 709 O O . ARG A 1 92 ? 12.274 6.146 1.640 1.00 72.94 92 ARG A O 1
ATOM 716 N N . ARG A 1 93 ? 13.507 7.959 2.175 1.00 72.06 93 ARG A N 1
ATOM 717 C CA . ARG A 1 93 ? 13.189 8.672 0.943 1.00 72.06 93 ARG A CA 1
ATOM 718 C C . ARG A 1 93 ? 13.728 7.861 -0.246 1.00 72.06 93 ARG A C 1
ATOM 720 O O . ARG A 1 93 ? 14.870 7.408 -0.163 1.00 72.06 93 ARG A O 1
ATOM 727 N N . PRO A 1 94 ? 12.936 7.654 -1.310 1.00 69.81 94 PRO A N 1
ATOM 728 C CA . PRO A 1 94 ? 13.429 7.010 -2.517 1.00 69.81 94 PRO A CA 1
ATOM 729 C C . PRO A 1 94 ? 14.573 7.824 -3.122 1.00 69.81 94 PRO A C 1
ATOM 731 O O . PRO A 1 94 ? 14.491 9.053 -3.206 1.00 69.81 94 PRO A O 1
ATOM 734 N N . GLU A 1 95 ? 15.619 7.123 -3.546 1.00 68.62 95 GLU A N 1
ATOM 735 C CA . GLU A 1 95 ? 16.709 7.675 -4.343 1.00 68.62 95 GLU A CA 1
ATOM 736 C C . GLU A 1 95 ? 16.665 7.029 -5.738 1.00 68.62 95 GLU A C 1
ATOM 738 O O . GLU A 1 95 ? 16.572 5.800 -5.828 1.00 68.62 95 GLU A O 1
ATOM 743 N N . PRO A 1 96 ? 16.690 7.822 -6.827 1.00 74.12 96 PRO A N 1
ATOM 744 C CA . PRO A 1 96 ? 16.756 9.289 -6.848 1.00 74.12 96 PRO A CA 1
ATOM 745 C C . PRO A 1 96 ? 15.459 9.962 -6.346 1.00 74.12 96 PRO A C 1
ATOM 747 O O . PRO A 1 96 ? 14.405 9.320 -6.350 1.00 74.12 96 PRO A O 1
ATOM 750 N N . PRO A 1 97 ? 15.510 11.246 -5.922 1.00 68.19 97 PRO A N 1
ATOM 751 C CA . PRO A 1 97 ? 14.323 11.984 -5.502 1.00 68.19 97 PRO A CA 1
ATOM 752 C C . PRO A 1 97 ? 13.271 11.986 -6.611 1.00 68.19 97 PRO A C 1
ATOM 754 O O . PRO A 1 97 ? 13.548 12.426 -7.726 1.00 68.19 97 PRO A O 1
ATOM 757 N N . ARG A 1 98 ? 12.063 11.513 -6.299 1.00 68.56 98 ARG A N 1
ATOM 758 C CA . ARG A 1 98 ? 10.939 11.512 -7.241 1.00 68.56 98 ARG A CA 1
ATOM 759 C C . ARG A 1 98 ? 9.924 12.600 -6.878 1.00 68.56 98 ARG A C 1
ATOM 761 O O . ARG A 1 98 ? 9.718 12.843 -5.685 1.00 68.56 98 ARG A O 1
ATOM 768 N N . PRO A 1 99 ? 9.308 13.260 -7.875 1.00 60.91 99 PRO A N 1
ATOM 769 C CA . PRO A 1 99 ? 8.364 14.356 -7.645 1.00 60.91 99 PRO A CA 1
ATOM 770 C C . PRO A 1 99 ? 7.060 13.901 -6.968 1.00 60.91 99 PRO A C 1
ATOM 772 O O . PRO A 1 99 ? 6.435 14.682 -6.262 1.00 60.91 99 PRO A O 1
ATOM 775 N N . GLU A 1 100 ? 6.689 12.630 -7.113 1.00 71.88 100 GLU A N 1
ATOM 776 C CA . GLU A 1 100 ? 5.412 12.063 -6.654 1.00 71.88 100 GLU A CA 1
ATOM 777 C C . GLU A 1 100 ? 5.582 11.215 -5.382 1.00 71.88 100 GLU A C 1
ATOM 779 O O . GLU A 1 100 ? 5.038 10.123 -5.235 1.00 71.88 100 GLU A O 1
ATOM 784 N N . VAL A 1 101 ? 6.397 11.703 -4.446 1.00 77.12 101 VAL A N 1
ATOM 785 C CA . VAL A 1 101 ? 6.544 11.081 -3.127 1.00 77.12 101 VAL A CA 1
ATOM 786 C C . VAL A 1 101 ? 5.809 11.924 -2.100 1.00 77.12 101 VAL A C 1
ATOM 788 O O . VAL A 1 101 ? 6.191 13.063 -1.832 1.00 77.12 101 VAL A O 1
ATOM 791 N N . VAL A 1 102 ? 4.785 11.348 -1.473 1.00 78.12 102 VAL A N 1
ATOM 792 C CA . VAL A 1 102 ? 4.050 12.009 -0.389 1.00 78.12 102 VAL A CA 1
ATOM 793 C C . VAL A 1 102 ? 4.683 11.651 0.949 1.00 78.12 102 VAL A C 1
ATOM 795 O O . VAL A 1 102 ? 4.800 10.479 1.309 1.00 78.12 102 VAL A O 1
ATOM 798 N N . LEU A 1 103 ? 5.073 12.666 1.719 1.00 80.06 103 LEU A N 1
ATOM 799 C CA . LEU A 1 103 ? 5.479 12.478 3.108 1.00 80.06 103 LEU A CA 1
ATOM 800 C C . LEU A 1 103 ? 4.244 12.139 3.951 1.00 80.06 103 LEU A C 1
ATOM 802 O O . LEU A 1 103 ? 3.275 12.892 3.972 1.00 80.06 103 LEU A O 1
ATOM 806 N N . LEU A 1 104 ? 4.304 11.027 4.674 1.00 77.38 104 LEU A N 1
ATOM 807 C CA . LEU A 1 104 ? 3.345 10.630 5.696 1.00 77.38 104 LEU A CA 1
ATOM 808 C C . LEU A 1 104 ? 3.891 11.097 7.058 1.00 77.38 104 LEU A C 1
ATOM 810 O O . LEU A 1 104 ? 4.855 10.499 7.557 1.00 77.38 104 LEU A O 1
ATOM 814 N N . PRO A 1 105 ? 3.323 12.158 7.669 1.00 69.19 105 PRO A N 1
ATOM 815 C CA . PRO A 1 105 ? 3.743 12.634 8.981 1.00 69.19 105 PRO A CA 1
ATOM 816 C C . PRO A 1 105 ? 3.630 11.555 10.059 1.00 69.19 105 PRO A C 1
ATOM 818 O O . PRO A 1 105 ? 2.893 10.572 9.925 1.00 69.19 105 PRO A O 1
ATOM 821 N N . GLN A 1 106 ? 4.325 11.765 11.172 1.00 69.38 106 GLN A N 1
ATOM 822 C CA . GLN A 1 106 ? 4.194 10.912 12.351 1.00 69.38 106 GLN A CA 1
ATOM 823 C C . GLN A 1 106 ? 2.720 10.814 12.785 1.00 69.38 106 GLN A C 1
ATOM 825 O O . GLN A 1 106 ? 1.976 11.787 12.703 1.00 69.38 106 GLN A O 1
ATOM 830 N N . GLY A 1 107 ? 2.281 9.624 13.203 1.00 66.75 107 GLY A N 1
ATOM 831 C CA . GLY A 1 107 ? 0.883 9.381 13.592 1.00 66.75 107 GLY A CA 1
ATOM 832 C C . GLY A 1 107 ? -0.100 9.199 12.426 1.00 66.75 107 GLY A C 1
ATOM 833 O O . GLY A 1 107 ? -1.279 8.974 12.664 1.00 66.75 107 GLY A O 1
ATOM 834 N N . THR A 1 108 ? 0.359 9.241 11.169 1.00 68.62 108 THR A N 1
ATOM 835 C CA . THR A 1 108 ? -0.511 9.040 9.990 1.00 68.62 108 THR A CA 1
ATOM 836 C C . THR A 1 108 ? -1.020 7.610 9.850 1.00 68.62 108 THR A C 1
ATOM 838 O O . THR A 1 108 ? -2.094 7.400 9.295 1.00 68.62 108 THR A O 1
ATOM 841 N N . VAL A 1 109 ? -0.244 6.632 10.320 1.00 72.25 109 VAL A N 1
ATOM 842 C CA . VAL A 1 109 ? -0.634 5.222 10.334 1.00 72.25 109 VAL A CA 1
ATOM 843 C C . VAL A 1 109 ? -0.561 4.725 11.767 1.00 72.25 109 VAL A C 1
ATOM 845 O O . VAL A 1 109 ? 0.512 4.807 12.367 1.00 72.25 109 VAL A O 1
ATOM 848 N N . ASP A 1 110 ? -1.666 4.163 12.257 1.00 65.94 110 ASP A N 1
ATOM 849 C CA . ASP A 1 110 ? -1.878 3.781 13.664 1.00 65.94 110 ASP A CA 1
ATOM 850 C C . ASP A 1 110 ? -0.752 2.913 14.278 1.00 65.94 110 ASP A C 1
ATOM 852 O O . ASP A 1 110 ? -0.471 3.014 15.466 1.00 65.94 110 ASP A O 1
ATOM 856 N N . ASP A 1 111 ? -0.051 2.099 13.474 1.00 61.56 111 ASP A N 1
ATOM 857 C CA . ASP A 1 111 ? 1.088 1.242 13.884 1.00 61.56 111 ASP A CA 1
ATOM 858 C C . ASP A 1 111 ? 2.443 1.789 13.389 1.00 61.56 111 ASP A C 1
ATOM 860 O O . ASP A 1 111 ? 3.260 1.055 12.820 1.00 61.56 111 ASP A O 1
ATOM 864 N N . SER A 1 112 ? 2.666 3.102 13.484 1.00 59.12 112 SER A N 1
ATOM 865 C CA . SER A 1 112 ? 3.962 3.730 13.173 1.00 59.12 112 SER A CA 1
ATOM 866 C C . SER A 1 112 ? 4.635 4.165 14.459 1.00 59.12 112 SER A C 1
ATOM 868 O O . SER A 1 112 ? 4.068 4.943 15.217 1.00 59.12 112 SER A O 1
ATOM 870 N N . ARG A 1 113 ? 5.876 3.726 14.682 1.00 61.44 113 ARG A N 1
ATOM 871 C CA . ARG A 1 113 ? 6.697 4.069 15.859 1.00 61.44 113 ARG A CA 1
ATOM 872 C C . ARG A 1 113 ? 7.171 5.538 15.880 1.00 61.44 113 ARG A C 1
ATOM 874 O O . ARG A 1 113 ? 8.312 5.802 16.233 1.00 61.44 113 ARG A O 1
ATOM 881 N N . GLY A 1 114 ? 6.347 6.486 15.432 1.00 62.41 114 GLY A N 1
ATOM 882 C CA . GLY A 1 114 ? 6.690 7.909 15.407 1.00 62.41 114 GLY A CA 1
ATOM 883 C C . GLY A 1 114 ? 7.778 8.281 14.396 1.00 62.41 114 GLY A C 1
ATOM 884 O O . GLY A 1 114 ? 8.480 9.260 14.602 1.00 62.41 114 GLY A O 1
ATOM 885 N N . MET A 1 115 ? 7.946 7.539 13.299 1.00 64.75 115 MET A N 1
ATOM 886 C CA . MET A 1 115 ? 8.849 7.939 12.211 1.00 64.75 115 MET A CA 1
ATOM 887 C C . MET A 1 115 ? 8.064 8.451 11.000 1.00 64.75 115 MET A C 1
ATOM 889 O O . MET A 1 115 ? 7.011 7.880 10.701 1.00 64.75 115 MET A O 1
ATOM 893 N N . PRO A 1 116 ? 8.554 9.493 10.298 1.00 68.25 116 PRO A N 1
ATOM 894 C CA . PRO A 1 116 ? 8.001 9.871 9.007 1.00 68.25 116 PRO A CA 1
ATOM 895 C C . PRO A 1 116 ? 8.198 8.732 8.005 1.00 68.25 116 PRO A C 1
ATOM 897 O O . PRO A 1 116 ? 9.253 8.095 7.971 1.00 68.25 116 PRO A O 1
ATOM 900 N N . LEU A 1 117 ? 7.177 8.483 7.193 1.00 77.50 117 LEU A N 1
ATOM 901 C CA . LEU A 1 117 ? 7.213 7.492 6.123 1.00 77.50 117 LEU A CA 1
ATOM 902 C C . LEU A 1 117 ? 6.979 8.189 4.783 1.00 77.50 117 LEU A C 1
ATOM 904 O O . LEU A 1 117 ? 6.419 9.276 4.729 1.00 77.50 117 LEU A O 1
ATOM 908 N N . TYR A 1 118 ? 7.402 7.563 3.698 1.00 81.88 118 TYR A N 1
ATOM 909 C CA . TYR A 1 118 ? 7.267 8.075 2.342 1.00 81.88 118 TYR A CA 1
ATOM 910 C C . TYR A 1 118 ? 6.337 7.151 1.569 1.00 81.88 118 TYR A C 1
ATOM 912 O O . TYR A 1 118 ? 6.541 5.938 1.577 1.00 81.88 118 TYR A O 1
ATOM 920 N N . LEU A 1 119 ? 5.318 7.719 0.933 1.00 84.25 119 LEU A N 1
ATOM 921 C CA . LEU A 1 119 ? 4.419 7.013 0.031 1.00 84.25 119 LEU A CA 1
ATOM 922 C C . LEU A 1 119 ? 4.865 7.260 -1.409 1.00 84.25 119 LEU A C 1
ATOM 924 O O . LEU A 1 119 ? 4.932 8.411 -1.836 1.00 84.25 119 LEU A O 1
ATOM 928 N N . GLU A 1 120 ? 5.153 6.189 -2.139 1.00 83.75 120 GLU A N 1
ATOM 929 C CA . GLU A 1 120 ? 5.506 6.243 -3.560 1.00 83.75 120 GLU A CA 1
ATOM 930 C C . GLU A 1 120 ? 4.222 6.161 -4.396 1.00 83.75 120 GLU A C 1
ATOM 932 O O . GLU A 1 120 ? 3.624 5.088 -4.500 1.00 83.75 120 GLU A O 1
ATOM 937 N N . THR A 1 121 ? 3.755 7.290 -4.944 1.00 78.12 121 THR A N 1
ATOM 938 C CA . THR A 1 121 ? 2.513 7.327 -5.742 1.00 78.12 121 THR A CA 1
ATOM 939 C C . THR A 1 121 ? 2.751 7.158 -7.245 1.00 78.12 121 THR A C 1
ATOM 941 O O . THR A 1 121 ? 1.799 6.862 -7.958 1.00 78.12 121 THR A O 1
ATOM 944 N N . ASP A 1 122 ? 4.006 7.235 -7.708 1.00 72.81 122 ASP A N 1
ATOM 945 C CA . ASP A 1 122 ? 4.424 6.999 -9.106 1.00 72.81 122 ASP A CA 1
ATOM 946 C C . ASP A 1 122 ? 4.533 5.511 -9.480 1.00 72.81 122 ASP A C 1
ATOM 948 O O . ASP A 1 122 ? 4.716 5.146 -10.642 1.00 72.81 122 ASP A O 1
ATOM 952 N N . ALA A 1 123 ? 4.510 4.635 -8.477 1.00 72.88 123 ALA A N 1
ATOM 953 C CA . ALA A 1 123 ? 4.830 3.220 -8.612 1.00 72.88 123 ALA A CA 1
ATOM 954 C C . ALA A 1 123 ? 3.732 2.357 -7.988 1.00 72.88 123 ALA A C 1
ATOM 956 O O . ALA A 1 123 ? 3.965 1.598 -7.045 1.00 72.88 123 ALA A O 1
ATOM 957 N N . LEU A 1 124 ? 2.513 2.495 -8.513 1.00 86.50 124 LEU A N 1
ATOM 958 C CA . LEU A 1 124 ? 1.387 1.675 -8.080 1.00 86.50 124 LEU A CA 1
ATOM 959 C C . LEU A 1 124 ? 1.602 0.213 -8.474 1.00 86.50 124 LEU A C 1
ATOM 961 O O . LEU A 1 124 ? 2.063 -0.095 -9.574 1.00 86.50 124 LEU A O 1
ATOM 965 N N . VAL A 1 125 ? 1.237 -0.690 -7.570 1.00 88.06 125 VAL A N 1
ATOM 966 C CA . VAL A 1 125 ? 1.372 -2.132 -7.767 1.00 88.06 125 VAL A CA 1
ATOM 967 C C . VAL A 1 125 ? 0.011 -2.783 -7.587 1.00 88.06 125 VAL A C 1
ATOM 969 O O . VAL A 1 125 ? -0.659 -2.570 -6.578 1.00 88.06 125 VAL A O 1
ATOM 972 N N . GLU A 1 126 ? -0.397 -3.602 -8.550 1.00 91.69 126 GLU A N 1
ATOM 973 C CA . GLU A 1 126 ? -1.557 -4.474 -8.401 1.00 91.69 126 GLU A CA 1
ATOM 974 C C . GLU A 1 126 ? -1.112 -5.806 -7.792 1.00 91.69 126 GLU A C 1
ATOM 976 O O . GLU A 1 126 ? -0.243 -6.496 -8.325 1.00 91.69 126 GLU A O 1
ATOM 981 N N . LEU A 1 127 ? -1.685 -6.145 -6.641 1.00 90.31 127 LEU A N 1
ATOM 982 C CA . LEU A 1 127 ? -1.383 -7.360 -5.899 1.00 90.31 127 LEU A CA 1
ATOM 983 C C . LEU A 1 127 ? -2.638 -8.208 -5.745 1.00 90.31 127 LEU A C 1
ATOM 985 O O . LEU A 1 127 ? -3.714 -7.670 -5.477 1.00 90.31 127 LEU A O 1
ATOM 989 N N . PRO A 1 128 ? -2.523 -9.536 -5.812 1.00 90.88 128 PRO A N 1
ATOM 990 C CA . PRO A 1 128 ? -3.632 -10.388 -5.442 1.00 90.88 128 PRO A CA 1
ATOM 991 C C . PRO A 1 128 ? -3.866 -10.373 -3.924 1.00 90.88 128 PRO A C 1
ATOM 993 O O . PRO A 1 128 ? -2.928 -10.250 -3.129 1.00 90.88 128 PRO A O 1
ATOM 996 N N . VAL A 1 129 ? -5.115 -10.580 -3.498 1.00 89.19 129 VAL A N 1
ATOM 997 C CA . VAL A 1 129 ? -5.501 -10.565 -2.070 1.00 89.19 129 VAL A CA 1
ATOM 998 C C . VAL A 1 129 ? -4.675 -11.555 -1.227 1.00 89.19 129 VAL A C 1
ATOM 1000 O O . VAL A 1 129 ? -4.336 -11.263 -0.081 1.00 89.19 129 VAL A O 1
ATOM 1003 N N . TRP A 1 130 ? -4.263 -12.698 -1.785 1.00 86.56 130 TRP A N 1
ATOM 1004 C CA . TRP A 1 130 ? -3.469 -13.717 -1.073 1.00 86.56 130 TRP A CA 1
ATOM 1005 C C . TRP A 1 130 ? -2.001 -13.337 -0.803 1.00 86.56 130 TRP A C 1
ATOM 1007 O O . TRP A 1 130 ? -1.296 -14.042 -0.061 1.00 86.56 130 TRP A O 1
ATOM 1017 N N . ASP A 1 131 ? -1.510 -12.240 -1.386 1.00 91.25 131 ASP A N 1
ATOM 1018 C CA . ASP A 1 131 ? -0.181 -11.707 -1.081 1.00 91.25 131 ASP A CA 1
ATOM 1019 C C . ASP A 1 131 ? -0.154 -10.792 0.144 1.00 91.25 131 ASP A C 1
ATOM 1021 O O . ASP A 1 131 ? 0.926 -10.552 0.703 1.00 91.25 131 ASP A O 1
ATOM 1025 N N . PHE A 1 132 ? -1.324 -10.375 0.631 1.00 89.62 132 PHE A N 1
ATOM 1026 C CA . PHE A 1 132 ? -1.471 -9.663 1.893 1.00 89.62 132 PHE A CA 1
ATOM 1027 C C . PHE A 1 132 ? -1.182 -10.597 3.073 1.00 89.62 132 PHE A C 1
ATOM 1029 O O . PHE A 1 132 ? -1.447 -11.801 3.043 1.00 89.62 132 PHE A O 1
ATOM 1036 N N . ARG A 1 133 ? -0.562 -10.050 4.123 1.00 88.31 133 ARG A N 1
ATOM 1037 C CA . ARG A 1 133 ? -0.095 -10.821 5.289 1.00 88.31 133 ARG A CA 1
ATOM 1038 C C . ARG A 1 133 ? -0.710 -10.329 6.586 1.00 88.31 133 ARG A C 1
ATOM 1040 O O . ARG A 1 133 ? -1.370 -11.092 7.280 1.00 88.31 133 ARG A O 1
ATOM 1047 N N . ARG A 1 134 ? -0.471 -9.061 6.925 1.00 86.44 134 ARG A N 1
ATOM 1048 C CA . ARG A 1 134 ? -0.918 -8.449 8.183 1.00 86.44 134 ARG A CA 1
ATOM 1049 C C . ARG A 1 134 ? -1.365 -7.028 7.922 1.00 86.44 134 ARG A C 1
ATOM 1051 O O . ARG A 1 134 ? -0.602 -6.242 7.363 1.00 86.44 134 ARG A O 1
ATOM 1058 N N . ARG A 1 135 ? -2.546 -6.682 8.418 1.00 87.81 135 ARG A N 1
ATOM 1059 C CA . ARG A 1 135 ? -2.974 -5.292 8.516 1.00 87.81 135 ARG A CA 1
ATOM 1060 C C . ARG A 1 135 ? -2.184 -4.591 9.618 1.00 87.81 135 ARG A C 1
ATOM 1062 O O . ARG A 1 135 ? -2.136 -5.063 10.750 1.00 87.81 135 ARG A O 1
ATOM 1069 N N . CYS A 1 136 ? -1.559 -3.477 9.273 1.00 82.44 136 CYS A N 1
ATOM 1070 C CA . CYS A 1 136 ? -0.818 -2.634 10.204 1.00 82.44 136 CYS A CA 1
ATOM 1071 C C . CYS A 1 136 ? -1.714 -1.562 10.812 1.00 82.44 136 CYS A C 1
ATOM 1073 O O . CYS A 1 136 ? -1.497 -1.149 11.934 1.00 82.44 136 CYS A O 1
ATOM 1075 N N . GLY A 1 137 ? -2.702 -1.071 10.073 1.00 86.81 137 GLY A N 1
ATOM 1076 C CA . GLY A 1 137 ? -3.541 0.019 10.551 1.00 86.81 137 GLY A CA 1
ATOM 1077 C C . GLY A 1 137 ? -4.295 0.664 9.411 1.00 86.81 137 GLY A C 1
ATOM 1078 O O . GLY A 1 137 ? -4.571 0.019 8.394 1.00 86.81 137 GLY A O 1
ATOM 1079 N N . ARG A 1 138 ? -4.628 1.936 9.581 1.00 89.19 138 ARG A N 1
ATOM 1080 C CA . ARG A 1 138 ? -5.273 2.752 8.561 1.00 89.19 138 ARG A CA 1
ATOM 1081 C C . ARG A 1 138 ? -4.581 4.110 8.477 1.00 89.19 138 ARG A C 1
ATOM 1083 O O . ARG A 1 138 ? -3.943 4.546 9.428 1.00 89.19 138 ARG A O 1
ATOM 1090 N N . VAL A 1 139 ? -4.657 4.728 7.305 1.00 87.31 139 VAL A N 1
ATOM 1091 C CA . VAL A 1 139 ? -4.246 6.115 7.102 1.00 87.31 139 VAL A CA 1
ATOM 1092 C C . VAL A 1 139 ? -5.331 7.046 7.652 1.00 87.31 139 VAL A C 1
ATOM 1094 O O . VAL A 1 139 ? -6.513 6.815 7.400 1.00 87.31 139 VAL A O 1
ATOM 1097 N N . SER A 1 140 ? -4.955 8.110 8.366 1.00 84.81 140 SER A N 1
ATOM 1098 C CA . SER A 1 140 ? -5.916 9.120 8.842 1.00 84.81 140 SER A CA 1
ATOM 1099 C C . SER A 1 140 ? -6.790 9.676 7.705 1.00 84.81 140 SER A C 1
ATOM 1101 O O . SER A 1 140 ? -6.337 9.812 6.568 1.00 84.81 140 SER A O 1
ATOM 1103 N N . GLU A 1 141 ? -8.047 10.039 7.984 1.00 83.94 141 GLU A N 1
ATOM 1104 C CA . GLU A 1 141 ? -8.978 10.477 6.928 1.00 83.94 141 GLU A CA 1
ATOM 1105 C C . GLU A 1 141 ? -8.485 11.692 6.131 1.00 83.94 141 GLU A C 1
ATOM 1107 O O . GLU A 1 141 ? -8.680 11.769 4.915 1.00 83.94 141 GLU A O 1
ATOM 1112 N N . GLY A 1 142 ? -7.843 12.648 6.812 1.00 82.88 142 GLY A N 1
ATOM 1113 C CA . GLY A 1 142 ? -7.269 13.833 6.179 1.00 82.88 142 GLY A CA 1
ATOM 1114 C C . GLY A 1 142 ? -6.172 13.470 5.181 1.00 82.88 142 GLY A C 1
ATOM 1115 O O . GLY A 1 142 ? -6.193 13.948 4.048 1.00 82.88 142 GLY A O 1
ATOM 1116 N N . MET A 1 143 ? -5.268 12.565 5.567 1.00 83.62 143 MET A N 1
ATOM 1117 C CA . MET A 1 143 ? -4.217 12.086 4.674 1.00 83.62 143 MET A CA 1
ATOM 1118 C C . MET A 1 143 ? -4.783 11.217 3.551 1.00 83.62 143 MET A C 1
ATOM 1120 O O . MET A 1 143 ? -4.373 11.357 2.403 1.00 83.62 143 MET A O 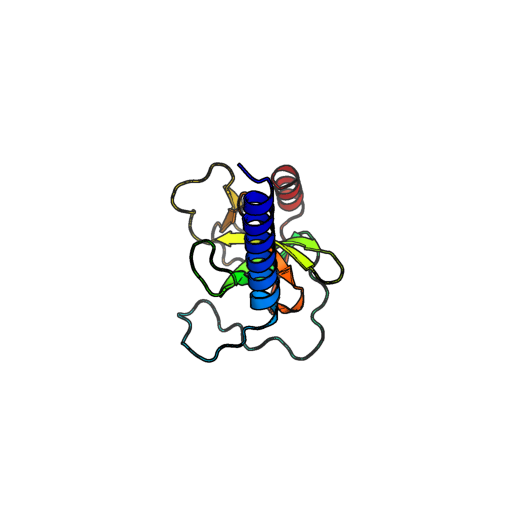1
ATOM 1124 N N . TRP A 1 144 ? -5.759 10.359 3.842 1.00 87.75 144 TRP A N 1
ATOM 1125 C CA . TRP A 1 144 ? -6.402 9.531 2.828 1.00 87.75 144 TRP A CA 1
ATOM 1126 C C . TRP A 1 144 ? -7.024 10.379 1.710 1.00 87.75 144 TRP A C 1
ATOM 1128 O O . TRP A 1 144 ? -6.845 10.077 0.532 1.00 87.75 144 TRP A O 1
ATOM 1138 N N . ARG A 1 145 ? -7.670 11.503 2.054 1.00 85.88 145 ARG A N 1
ATOM 1139 C CA . ARG A 1 145 ? -8.162 12.475 1.062 1.00 85.88 145 ARG A CA 1
ATOM 1140 C C . ARG A 1 145 ? -7.049 13.040 0.181 1.00 85.88 145 ARG A C 1
ATOM 1142 O O . ARG A 1 145 ? -7.279 13.200 -1.013 1.00 85.88 145 ARG A O 1
ATOM 1149 N N . THR A 1 146 ? -5.877 13.328 0.742 1.00 83.25 146 THR A N 1
ATOM 1150 C CA . THR A 1 146 ? -4.709 13.789 -0.023 1.00 83.25 146 THR A CA 1
ATOM 1151 C C . THR A 1 146 ? -4.187 12.696 -0.947 1.00 83.25 146 THR A C 1
ATOM 1153 O O . THR A 1 146 ? -4.037 12.949 -2.136 1.00 83.25 146 THR A O 1
ATOM 1156 N N . ILE A 1 147 ? -4.001 11.472 -0.440 1.00 84.75 147 ILE A N 1
ATOM 1157 C CA . ILE A 1 147 ? -3.532 10.321 -1.229 1.00 84.75 147 ILE A CA 1
ATOM 1158 C C . ILE A 1 147 ? -4.442 10.083 -2.437 1.00 84.75 147 ILE A C 1
ATOM 1160 O O . ILE A 1 147 ? -3.956 9.952 -3.554 1.00 84.75 147 ILE A O 1
ATOM 1164 N N . ARG A 1 148 ? -5.767 10.100 -2.251 1.00 83.81 148 ARG A N 1
ATOM 1165 C CA . ARG A 1 148 ? -6.702 9.916 -3.373 1.00 83.81 148 ARG A CA 1
ATOM 1166 C C . ARG A 1 148 ? -6.625 11.010 -4.437 1.00 83.81 148 ARG A C 1
ATOM 1168 O O . ARG A 1 148 ? -7.022 10.750 -5.560 1.00 83.81 148 ARG A O 1
ATOM 1175 N N . LYS A 1 149 ? -6.204 12.227 -4.081 1.00 80.31 149 LYS A N 1
ATOM 1176 C CA . LYS A 1 149 ? -6.060 13.331 -5.043 1.00 80.31 149 LYS A CA 1
ATOM 1177 C C . LYS A 1 149 ? -4.792 13.221 -5.882 1.00 80.31 149 LYS A C 1
ATOM 1179 O O . LYS A 1 149 ? -4.740 13.833 -6.934 1.00 80.31 149 LYS A O 1
ATOM 1184 N N . VAL A 1 150 ? -3.771 12.529 -5.378 1.00 76.62 150 VAL A N 1
ATOM 1185 C CA . VAL A 1 150 ? -2.479 12.391 -6.066 1.00 76.62 150 VAL A CA 1
ATOM 1186 C C . VAL A 1 150 ? -2.327 11.049 -6.779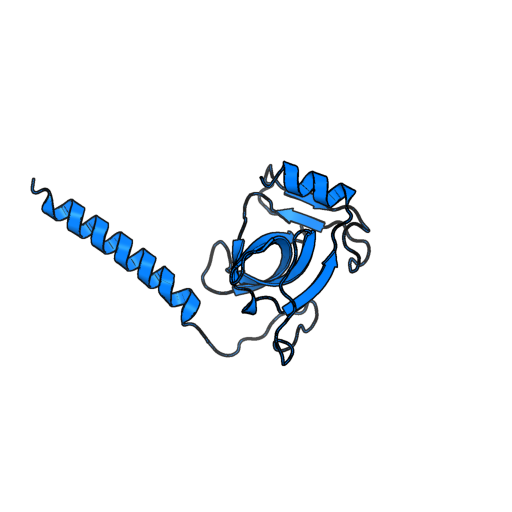 1.00 76.62 150 VAL A C 1
ATOM 1188 O O . VAL A 1 150 ? -1.500 10.937 -7.669 1.00 76.62 150 VAL A O 1
ATOM 1191 N N . ALA A 1 151 ? -3.095 10.033 -6.377 1.00 70.62 151 ALA A N 1
ATOM 1192 C CA . ALA A 1 151 ? -3.040 8.683 -6.937 1.00 70.62 151 ALA A CA 1
ATOM 1193 C C . ALA A 1 151 ? -4.234 8.345 -7.854 1.00 70.62 151 ALA A C 1
ATOM 1195 O O . ALA A 1 151 ? -4.411 7.179 -8.208 1.00 70.62 151 ALA A O 1
ATOM 1196 N N . GLY A 1 152 ? -5.080 9.328 -8.174 1.00 57.09 152 GLY A N 1
ATOM 1197 C CA . GLY A 1 152 ? -6.214 9.219 -9.097 1.00 57.09 152 GLY A CA 1
ATOM 1198 C C . GLY A 1 152 ? -6.162 10.328 -10.130 1.00 57.09 152 GLY A C 1
ATOM 1199 O O . GLY A 1 152 ? -6.717 10.099 -11.223 1.00 57.09 152 GLY A O 1
#

Radius of gyration: 18.14 Å; chains: 1; bounding box: 30×37×63 Å

pLDDT: mean 74.29, std 15.08, range [36.5, 93.81]

Sequence (152 aa):
MDTSWWLAVAAAVVLIAVAALADHRGRRPARRRPVPHGRLGPAPPGPLPQPRPGEVWWARTPYRDRPGTTVRRCVVLSAREETVVVAEISARRPEPPRPEVVLLPQGTVDDSRGMPLYLETDALVELPVWDFRRRCGRVSEGMWRTIRKVAG